Protein AF-L0K8V4-F1 (afdb_monomer)

pLDDT: mean 92.6, std 11.15, range [32.69, 98.19]

InterPro domains:
  IPR000182 GNAT domain [PF13508] (3-80)
  IPR000182 GNAT domain [PS51186] (1-91)
  IPR016181 Acyl-CoA N-acyltransferase [SSF55729] (3-84)

Organism: Halobacteroides halobius (strain ATCC 35273 / DSM 5150 / MD-1) (NCBI:txid748449)

Structure (mmCIF, N/CA/C/O backbone):
data_AF-L0K8V4-F1
#
_entry.id   AF-L0K8V4-F1
#
loop_
_atom_site.group_PDB
_atom_site.id
_atom_site.type_symbol
_atom_site.label_atom_id
_atom_site.label_alt_id
_atom_site.label_comp_id
_atom_site.label_asym_id
_atom_site.label_entity_id
_atom_site.label_seq_id
_atom_site.pdbx_PDB_ins_code
_atom_site.Cartn_x
_atom_site.Cartn_y
_atom_site.Cartn_z
_atom_site.occupancy
_atom_site.B_iso_or_equiv
_atom_site.auth_seq_id
_atom_site.auth_comp_id
_atom_site.auth_asym_id
_atom_site.auth_atom_id
_atom_site.pdbx_PDB_model_num
ATOM 1 N N . MET A 1 1 ? 4.064 14.129 -5.882 1.00 91.81 1 MET A N 1
ATOM 2 C CA . MET A 1 1 ? 3.806 13.402 -4.628 1.00 91.81 1 MET A CA 1
ATOM 3 C C . MET A 1 1 ? 2.345 13.597 -4.267 1.00 91.81 1 MET A C 1
ATOM 5 O O . MET A 1 1 ? 1.875 14.726 -4.343 1.00 91.81 1 MET A O 1
ATOM 9 N N . GLU A 1 2 ? 1.640 12.521 -3.945 1.00 95.44 2 GLU A N 1
ATOM 10 C CA . GLU A 1 2 ? 0.217 12.509 -3.590 1.00 95.44 2 GLU A CA 1
ATOM 11 C C . GLU A 1 2 ? 0.039 11.781 -2.256 1.00 95.44 2 GLU A C 1
ATOM 13 O O . GLU A 1 2 ? 0.639 10.729 -2.046 1.00 95.44 2 GLU A O 1
ATOM 18 N N . TRP A 1 3 ? -0.769 12.340 -1.357 1.00 97.50 3 TRP A N 1
ATOM 19 C CA . TRP A 1 3 ? -1.062 11.745 -0.055 1.00 97.50 3 TRP A CA 1
ATOM 20 C C . TRP A 1 3 ? -2.491 11.235 -0.038 1.00 97.50 3 TRP A C 1
ATOM 22 O O . TRP A 1 3 ? -3.430 12.003 -0.242 1.00 97.50 3 TRP A O 1
ATOM 32 N N . LEU A 1 4 ? -2.645 9.948 0.250 1.00 97.69 4 LEU A N 1
ATOM 33 C CA . LEU A 1 4 ? -3.940 9.337 0.499 1.00 97.69 4 LEU A CA 1
ATOM 34 C C . LEU A 1 4 ? -4.049 9.050 1.993 1.00 97.69 4 LEU A C 1
ATOM 36 O O . LEU A 1 4 ? -3.128 8.497 2.603 1.00 97.69 4 LEU A O 1
ATOM 40 N N . VAL A 1 5 ? -5.175 9.437 2.583 1.00 97.75 5 VAL A N 1
ATOM 41 C CA . VAL A 1 5 ? -5.406 9.377 4.027 1.00 97.75 5 VAL A CA 1
ATOM 42 C C . VAL A 1 5 ? -6.765 8.743 4.287 1.00 97.75 5 VAL A C 1
ATOM 44 O O . VAL A 1 5 ? -7.746 9.052 3.613 1.00 97.75 5 VAL A O 1
ATOM 47 N N . VAL A 1 6 ? -6.807 7.838 5.259 1.00 97.38 6 VAL A N 1
ATOM 48 C CA . VAL A 1 6 ? -8.031 7.232 5.776 1.00 97.38 6 VAL A CA 1
ATOM 49 C C . VAL A 1 6 ? -8.349 7.885 7.108 1.00 97.38 6 VAL A C 1
ATOM 51 O O . VAL A 1 6 ? -7.496 7.924 7.999 1.00 97.38 6 VAL A O 1
ATOM 54 N N . TYR A 1 7 ? -9.588 8.344 7.226 1.00 96.6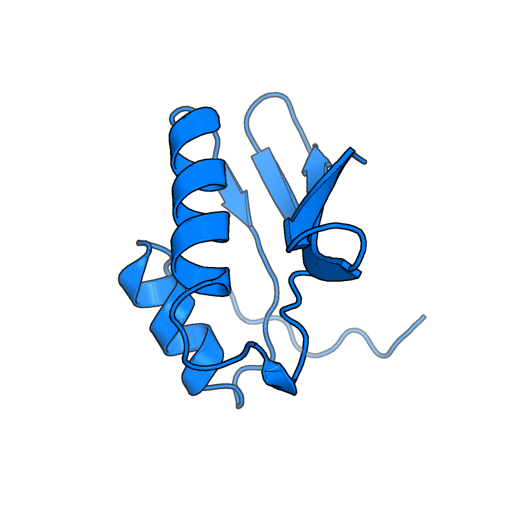9 7 TYR A N 1
ATOM 55 C CA . TYR A 1 7 ? -10.153 8.897 8.446 1.00 96.69 7 TYR A CA 1
ATOM 56 C C . TYR A 1 7 ? -11.155 7.914 9.053 1.00 96.69 7 TYR A C 1
ATOM 58 O O . TYR A 1 7 ? -11.864 7.219 8.316 1.00 96.69 7 TYR A O 1
ATOM 66 N N . ASP A 1 8 ? -11.194 7.863 10.379 1.00 94.31 8 ASP A N 1
ATOM 67 C CA . ASP A 1 8 ? -12.327 7.352 11.149 1.00 94.31 8 ASP A CA 1
ATOM 68 C C . ASP A 1 8 ? -12.890 8.535 11.937 1.00 94.31 8 ASP A C 1
ATOM 70 O O . ASP A 1 8 ? -12.184 9.127 12.752 1.00 94.31 8 ASP A O 1
ATOM 74 N N . GLU A 1 9 ? -14.111 8.946 11.600 1.00 92.38 9 GLU A N 1
ATOM 75 C CA . GLU A 1 9 ? -14.652 10.261 11.963 1.00 92.38 9 GLU A CA 1
ATOM 76 C C . GLU A 1 9 ? -13.693 11.394 11.532 1.00 92.38 9 GLU A C 1
ATOM 78 O O . GLU A 1 9 ? -13.494 11.589 10.331 1.00 92.38 9 GLU A O 1
ATOM 83 N N . ASP A 1 10 ? -13.078 12.100 12.483 1.00 94.38 10 ASP A N 1
ATOM 84 C CA . ASP A 1 10 ? -12.118 13.188 12.238 1.00 94.38 10 ASP A CA 1
ATOM 85 C C . ASP A 1 10 ? -10.654 12.781 12.524 1.00 94.38 10 ASP A C 1
ATOM 87 O O . ASP A 1 10 ? -9.730 13.581 12.352 1.00 94.38 10 ASP A O 1
ATOM 91 N N . GLU A 1 11 ? -10.414 11.531 12.930 1.00 95.62 11 GLU A N 1
ATOM 92 C CA . GLU A 1 11 ? -9.092 11.027 13.310 1.00 95.62 11 GLU A CA 1
ATOM 93 C C . GLU A 1 11 ? -8.399 10.311 12.146 1.00 95.62 11 GLU A C 1
ATOM 95 O O . GLU A 1 11 ? -8.980 9.477 11.447 1.00 95.62 11 GLU A O 1
ATOM 100 N N . VAL A 1 12 ? -7.109 10.593 11.947 1.00 96.75 12 VAL A N 1
ATOM 101 C 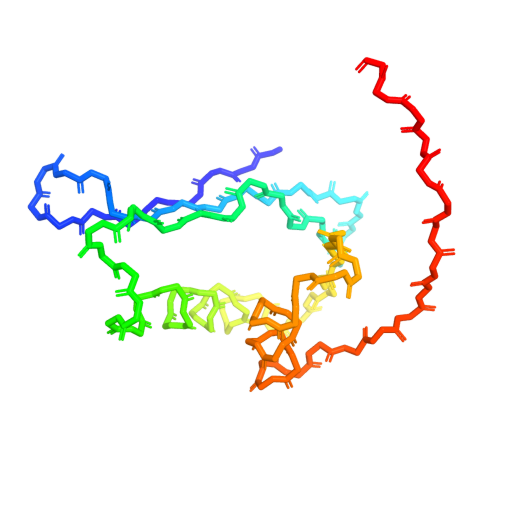CA . VAL A 1 12 ? -6.307 9.915 10.919 1.00 96.75 12 VAL A CA 1
ATOM 102 C C . VAL A 1 12 ? -5.924 8.520 11.401 1.00 96.75 12 VAL A C 1
ATOM 104 O O . VAL A 1 12 ? -5.105 8.359 12.308 1.00 96.75 12 VAL A O 1
ATOM 107 N N . VAL A 1 13 ? -6.444 7.490 10.733 1.00 97.81 13 VAL A N 1
ATOM 108 C CA . VAL A 1 13 ? -6.180 6.088 11.101 1.00 97.81 13 VAL A CA 1
ATOM 109 C C . VAL A 1 13 ? -5.128 5.419 10.225 1.00 97.81 13 VAL A C 1
ATOM 111 O O . VAL A 1 13 ? -4.451 4.484 10.664 1.00 97.81 13 VAL A O 1
ATOM 114 N N . SER A 1 14 ? -4.955 5.873 8.983 1.00 98.00 14 SER A N 1
ATOM 115 C CA . SER A 1 14 ? -3.926 5.346 8.085 1.00 98.00 14 SER A CA 1
ATOM 116 C C . SER A 1 14 ? -3.580 6.343 6.986 1.00 98.00 14 SER A C 1
ATOM 118 O O . SER A 1 14 ? -4.429 7.117 6.558 1.00 98.00 14 SER A O 1
ATOM 120 N N . ASN A 1 15 ? -2.351 6.298 6.486 1.00 98.19 15 ASN A N 1
ATOM 121 C CA . ASN A 1 15 ? -1.908 7.131 5.376 1.00 98.19 15 ASN A CA 1
ATOM 122 C C . ASN A 1 15 ? -0.944 6.361 4.463 1.00 98.19 15 ASN A C 1
ATOM 124 O O . ASN A 1 15 ? -0.319 5.387 4.888 1.00 98.19 15 ASN A O 1
ATOM 128 N N . ILE A 1 16 ? -0.823 6.815 3.219 1.00 98.12 16 ILE A N 1
ATOM 129 C CA . ILE A 1 16 ? 0.190 6.375 2.257 1.00 98.12 16 ILE A CA 1
ATOM 130 C C . ILE A 1 16 ? 0.559 7.538 1.339 1.00 98.12 16 ILE A C 1
ATOM 132 O O . ILE A 1 16 ? -0.281 8.380 1.015 1.00 98.12 16 ILE A O 1
ATOM 136 N N . CYS A 1 17 ? 1.821 7.585 0.932 1.00 98.00 17 CYS A N 1
ATOM 137 C CA . CYS A 1 17 ? 2.333 8.556 -0.016 1.00 98.00 17 CYS A CA 1
ATOM 138 C C . CYS A 1 17 ? 2.680 7.862 -1.336 1.00 98.00 17 CYS A C 1
ATOM 140 O O . CYS A 1 17 ? 3.363 6.835 -1.344 1.00 98.00 17 CYS A O 1
ATOM 142 N N . LEU A 1 18 ? 2.200 8.429 -2.442 1.00 97.56 18 LEU A N 1
ATOM 143 C CA . LEU A 1 18 ? 2.465 7.975 -3.802 1.00 97.56 18 LEU A CA 1
ATOM 144 C C . LEU A 1 18 ? 3.388 8.978 -4.500 1.00 97.56 18 LEU A C 1
ATOM 146 O O . LEU A 1 18 ? 3.040 10.147 -4.717 1.00 97.56 18 LEU A O 1
ATOM 150 N N . GLU A 1 19 ? 4.568 8.522 -4.899 1.00 97.50 19 GLU A N 1
ATOM 151 C CA . GLU A 1 19 ? 5.492 9.300 -5.714 1.00 97.50 19 GLU A CA 1
ATOM 152 C C . GLU A 1 19 ? 5.550 8.732 -7.126 1.00 97.50 19 GLU A C 1
ATOM 154 O O . GLU A 1 19 ? 6.007 7.616 -7.349 1.00 97.50 19 GLU A O 1
AT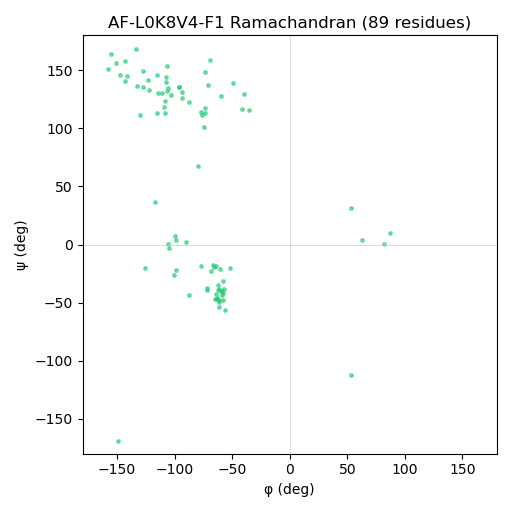OM 159 N N . LYS A 1 20 ? 5.062 9.501 -8.099 1.00 96.75 20 LYS A N 1
ATOM 160 C CA . LYS A 1 20 ? 5.106 9.111 -9.505 1.00 96.75 20 LYS A CA 1
ATOM 161 C C . LYS A 1 20 ? 6.535 9.240 -10.031 1.00 96.75 20 LYS A C 1
ATOM 163 O O . LYS A 1 20 ? 7.056 10.351 -10.088 1.00 96.75 20 LYS A O 1
ATOM 168 N N . VAL A 1 21 ? 7.122 8.122 -10.448 1.00 96.19 21 VAL A N 1
ATOM 169 C CA . VAL A 1 21 ? 8.465 8.066 -11.050 1.00 96.19 21 VAL A CA 1
ATOM 170 C C . VAL A 1 21 ? 8.382 8.290 -12.557 1.00 96.19 21 VAL A C 1
ATOM 172 O O . VAL A 1 21 ? 9.156 9.051 -13.129 1.00 96.19 21 VAL A O 1
ATOM 175 N N . ASP A 1 22 ? 7.407 7.651 -13.202 1.00 95.94 22 ASP A N 1
ATOM 176 C CA . ASP A 1 22 ? 7.158 7.769 -14.636 1.00 95.94 22 ASP A CA 1
ATOM 177 C C . ASP A 1 22 ? 5.658 7.591 -14.951 1.00 95.94 22 ASP A C 1
ATOM 179 O O . ASP A 1 22 ? 4.804 7.599 -14.066 1.00 95.94 22 ASP A O 1
ATOM 183 N N . ASN A 1 23 ? 5.294 7.455 -16.229 1.00 94.00 23 ASN A N 1
ATOM 184 C CA . ASN A 1 23 ? 3.896 7.324 -16.655 1.00 94.00 23 ASN A CA 1
ATOM 185 C C . ASN A 1 23 ? 3.152 6.104 -16.087 1.00 94.00 23 ASN A C 1
ATOM 187 O O . ASN A 1 23 ? 1.919 6.108 -16.079 1.00 94.00 23 ASN A O 1
ATOM 191 N N . ARG A 1 24 ? 3.869 5.071 -15.651 1.00 95.75 24 ARG A N 1
ATOM 192 C CA . ARG A 1 24 ? 3.326 3.802 -15.165 1.00 95.75 24 ARG A CA 1
ATOM 193 C C . ARG A 1 24 ? 3.820 3.425 -13.773 1.00 95.75 24 ARG A C 1
ATOM 195 O O . ARG A 1 24 ? 3.119 2.658 -13.123 1.00 95.75 24 ARG A O 1
ATOM 202 N N . THR A 1 25 ? 4.930 3.970 -13.294 1.00 97.25 25 THR A N 1
ATOM 203 C CA . THR A 1 25 ? 5.552 3.546 -12.032 1.00 97.25 25 THR A CA 1
ATOM 204 C C . THR A 1 25 ? 5.340 4.549 -10.903 1.00 97.25 25 THR A C 1
ATOM 206 O O . THR A 1 25 ? 5.567 5.751 -11.073 1.00 97.25 25 THR A O 1
ATOM 209 N N . TYR A 1 26 ? 4.967 4.036 -9.731 1.00 97.88 26 TYR A N 1
ATOM 210 C CA . TYR A 1 26 ? 4.887 4.780 -8.478 1.00 97.88 26 TYR A CA 1
ATOM 211 C C . TYR A 1 26 ? 5.764 4.135 -7.401 1.00 97.88 26 TYR A C 1
ATOM 213 O O . TYR A 1 26 ? 5.808 2.911 -7.278 1.00 97.88 26 TYR A O 1
ATOM 221 N N . ILE A 1 27 ? 6.412 4.960 -6.582 1.00 97.44 27 ILE A N 1
ATOM 222 C CA . ILE A 1 27 ? 7.015 4.546 -5.315 1.00 97.44 27 ILE A CA 1
ATOM 223 C C . ILE A 1 27 ? 5.999 4.796 -4.198 1.00 97.44 27 ILE A C 1
ATOM 225 O O . ILE A 1 27 ? 5.488 5.908 -4.046 1.00 97.44 27 ILE A O 1
ATOM 229 N N . LEU A 1 28 ? 5.709 3.753 -3.423 1.00 97.31 28 LEU A N 1
ATOM 230 C CA . LEU A 1 2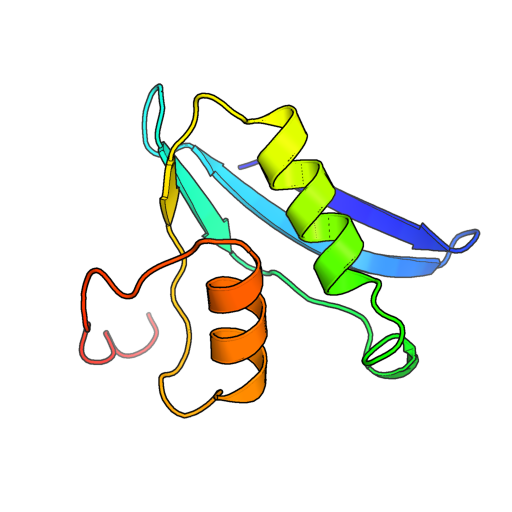8 ? 4.934 3.831 -2.192 1.00 97.31 28 LEU A CA 1
ATOM 231 C C . LEU A 1 28 ? 5.878 4.129 -1.032 1.00 97.31 28 LEU A C 1
ATOM 233 O O . LEU A 1 28 ? 6.804 3.364 -0.754 1.00 97.31 28 LEU A O 1
ATOM 237 N N . SER A 1 29 ? 5.612 5.216 -0.323 1.00 96.31 29 SER A N 1
ATOM 238 C CA . SER A 1 29 ? 6.344 5.583 0.886 1.00 96.31 29 SER A CA 1
ATOM 239 C C . SER A 1 29 ? 5.383 5.981 1.998 1.00 96.31 29 SER A C 1
ATOM 241 O O . SER A 1 29 ? 4.180 6.153 1.785 1.00 96.31 29 SER A O 1
ATOM 243 N N . ASN A 1 30 ? 5.913 6.100 3.217 1.00 96.06 30 ASN A N 1
ATOM 244 C CA . ASN A 1 30 ? 5.164 6.570 4.382 1.00 96.06 30 ASN A CA 1
ATOM 245 C C . ASN A 1 30 ? 3.849 5.807 4.631 1.00 96.06 30 ASN A C 1
ATOM 247 O O . ASN A 1 30 ? 2.889 6.389 5.123 1.00 96.06 30 ASN A O 1
ATOM 251 N N . PHE A 1 31 ? 3.780 4.515 4.286 1.00 96.25 31 PHE A N 1
ATOM 252 C CA . PHE A 1 31 ? 2.589 3.706 4.526 1.00 96.25 31 PHE A CA 1
ATOM 253 C C . PHE A 1 31 ? 2.498 3.320 6.003 1.00 96.25 31 PHE A C 1
ATOM 255 O O . PHE A 1 31 ? 3.306 2.536 6.508 1.00 96.25 31 PHE A O 1
ATOM 262 N N . TYR A 1 32 ? 1.507 3.870 6.698 1.00 95.69 32 TYR A N 1
ATOM 263 C CA . TYR A 1 32 ? 1.356 3.689 8.133 1.00 95.69 32 TYR A CA 1
ATOM 264 C C . TYR A 1 32 ? -0.109 3.542 8.532 1.00 95.69 32 TYR A C 1
ATOM 266 O O . TYR A 1 32 ? -0.999 4.169 7.962 1.00 95.69 32 TYR A O 1
ATOM 274 N N . THR A 1 33 ? -0.352 2.710 9.542 1.00 95.94 33 THR A N 1
ATOM 275 C CA . THR A 1 33 ? -1.633 2.597 10.247 1.00 95.94 33 THR A CA 1
ATOM 276 C C . THR A 1 33 ? -1.376 2.876 11.725 1.00 95.94 33 THR A C 1
ATOM 278 O O . THR A 1 33 ? -0.427 2.317 12.304 1.00 95.94 33 THR A O 1
ATOM 281 N N . ALA A 1 34 ? -2.214 3.730 12.322 1.00 96.31 34 ALA A N 1
ATOM 282 C CA . ALA A 1 34 ? -2.138 4.120 13.726 1.00 96.31 34 ALA A CA 1
ATOM 283 C C . ALA A 1 34 ? -2.014 2.879 14.633 1.00 96.31 34 ALA A C 1
ATOM 285 O O . ALA A 1 34 ? -2.677 1.876 14.365 1.00 96.31 34 ALA A O 1
ATOM 286 N N . PRO A 1 35 ? -1.171 2.879 15.688 1.00 95.12 35 PRO A N 1
ATOM 287 C CA . PRO A 1 35 ? -0.890 1.670 16.465 1.00 95.12 35 PRO A CA 1
ATOM 288 C C . PRO A 1 35 ? -2.136 1.017 17.070 1.00 95.12 35 PRO A C 1
ATOM 290 O O . PRO A 1 35 ? -2.236 -0.208 17.047 1.00 95.12 35 PRO A O 1
ATOM 293 N N . SER A 1 36 ? -3.095 1.823 17.538 1.00 95.62 36 SER A N 1
ATOM 294 C CA . SER A 1 36 ? -4.398 1.381 18.064 1.00 95.62 36 SER A CA 1
ATOM 295 C C . SER A 1 36 ? -5.301 0.731 17.009 1.00 95.62 36 SER A C 1
ATOM 297 O O . SER A 1 36 ? -6.212 -0.022 17.352 1.00 95.62 36 SER A O 1
ATOM 299 N N . GLU A 1 37 ? -5.021 0.980 15.731 1.00 96.00 37 GLU A N 1
ATOM 300 C CA . GLU A 1 37 ? -5.802 0.543 14.572 1.00 96.00 37 GLU A CA 1
ATOM 301 C C . GLU A 1 37 ? -5.156 -0.627 13.810 1.00 96.00 37 GLU A C 1
ATOM 303 O O . GLU A 1 37 ? -5.722 -1.184 12.862 1.00 96.00 37 GLU A O 1
ATOM 308 N N . ARG A 1 38 ? -3.965 -1.065 14.232 1.00 92.12 38 ARG A N 1
ATOM 309 C CA . ARG A 1 38 ? -3.275 -2.211 13.626 1.00 92.12 38 ARG A CA 1
ATOM 310 C C . ARG A 1 38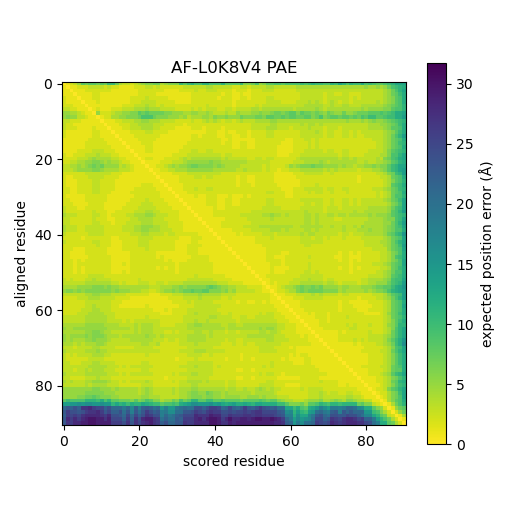 ? -3.995 -3.522 13.921 1.00 92.12 38 ARG A C 1
ATOM 312 O O . ARG A 1 38 ? -4.760 -3.651 14.867 1.00 92.12 38 ARG A O 1
ATOM 319 N N . ASN A 1 39 ? -3.730 -4.527 13.086 1.00 90.81 39 ASN A N 1
ATOM 320 C CA . ASN A 1 39 ? -4.335 -5.865 13.155 1.00 90.81 39 ASN A CA 1
ATOM 321 C C . ASN A 1 39 ? -5.865 -5.912 12.950 1.00 90.81 39 ASN A C 1
ATOM 323 O O . ASN A 1 39 ? -6.435 -6.998 12.962 1.00 90.81 39 ASN A O 1
ATOM 327 N N . LYS A 1 40 ? -6.517 -4.779 12.651 1.00 94.56 40 LYS A N 1
ATOM 328 C CA . LYS A 1 40 ? -7.944 -4.695 12.279 1.00 94.56 40 LYS A CA 1
ATOM 329 C C . LYS A 1 40 ? -8.199 -4.822 10.767 1.00 94.56 40 LYS A C 1
ATOM 331 O O . LYS A 1 40 ? -9.322 -4.693 10.300 1.00 94.56 40 LYS A O 1
ATOM 336 N N . GLY A 1 41 ? -7.147 -5.040 9.972 1.00 93.50 41 GLY A N 1
ATOM 337 C CA . GLY A 1 41 ? -7.231 -5.161 8.510 1.00 93.50 41 GLY A CA 1
ATOM 338 C C . GLY A 1 41 ? -7.267 -3.835 7.737 1.00 93.50 41 GLY A C 1
ATOM 339 O O . GLY A 1 41 ? -7.278 -3.877 6.508 1.00 93.50 41 GLY A O 1
ATOM 340 N N . ILE A 1 42 ? -7.214 -2.685 8.422 1.00 95.19 42 ILE A N 1
ATOM 341 C CA . ILE A 1 42 ? -7.290 -1.341 7.818 1.00 95.19 42 ILE A CA 1
ATOM 342 C C . ILE A 1 42 ? -6.202 -1.137 6.762 1.00 95.19 42 ILE A C 1
ATOM 344 O O . ILE A 1 42 ? -6.532 -0.912 5.603 1.00 95.19 42 ILE A O 1
ATOM 348 N N . GLY A 1 43 ? -4.924 -1.316 7.114 1.00 94.31 43 GLY A N 1
ATOM 349 C CA . GLY A 1 43 ? -3.825 -1.149 6.157 1.00 94.31 43 GLY A CA 1
ATOM 350 C C . GLY A 1 43 ? -3.949 -2.066 4.932 1.00 94.31 43 GLY A C 1
ATOM 351 O O . GLY A 1 43 ? -3.772 -1.619 3.803 1.00 94.31 43 GLY A O 1
ATOM 352 N N . ARG A 1 44 ? -4.341 -3.335 5.123 1.00 95.62 44 ARG A N 1
ATOM 353 C CA . ARG A 1 44 ? -4.559 -4.272 4.006 1.00 95.62 44 ARG A CA 1
ATOM 354 C C . ARG A 1 44 ? -5.669 -3.790 3.079 1.00 95.62 44 ARG A C 1
ATOM 356 O O . ARG A 1 44 ? -5.493 -3.821 1.866 1.00 95.62 44 ARG A O 1
ATOM 363 N N . LYS A 1 45 ? -6.809 -3.391 3.647 1.00 96.62 45 LYS A N 1
ATOM 364 C CA . LYS A 1 45 ? -7.950 -2.894 2.875 1.00 96.62 45 LYS A CA 1
ATOM 365 C C . LYS A 1 45 ? -7.567 -1.619 2.131 1.00 96.62 45 LYS A C 1
ATOM 367 O O . LYS A 1 45 ? -7.820 -1.531 0.940 1.00 96.62 45 LYS A O 1
ATOM 372 N N . PHE A 1 46 ? -6.910 -0.688 2.817 1.00 97.06 46 PHE A N 1
ATOM 373 C CA . PHE A 1 46 ? -6.499 0.583 2.243 1.00 97.06 46 PHE A CA 1
ATOM 374 C C . PHE A 1 46 ? -5.535 0.394 1.070 1.00 97.06 46 PHE A C 1
ATOM 376 O O . PHE A 1 46 ? -5.836 0.839 -0.035 1.00 97.06 46 PHE A O 1
ATOM 383 N N . LEU A 1 47 ? -4.437 -0.341 1.268 1.00 97.19 47 LEU A N 1
ATOM 384 C CA . LEU A 1 47 ? -3.483 -0.594 0.192 1.00 97.19 47 LEU A CA 1
ATOM 385 C C . LEU A 1 47 ? -4.132 -1.379 -0.956 1.00 97.19 47 LEU A C 1
ATOM 387 O O . LEU A 1 47 ? -3.914 -1.043 -2.111 1.00 97.19 47 LEU A O 1
ATOM 391 N N . SER A 1 48 ? -4.991 -2.363 -0.671 1.00 97.31 48 SER A N 1
ATOM 392 C CA . SER A 1 48 ? -5.726 -3.072 -1.727 1.00 97.31 48 SER A CA 1
ATOM 393 C C . SER A 1 48 ? -6.613 -2.142 -2.558 1.00 97.31 48 SER A C 1
ATOM 395 O O . SER A 1 48 ? -6.686 -2.330 -3.768 1.00 97.31 48 SER A O 1
ATOM 397 N N . THR A 1 49 ? -7.285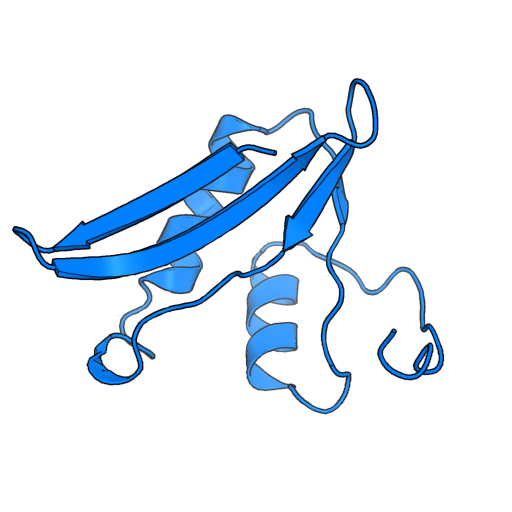 -1.165 -1.940 1.00 97.00 49 THR A N 1
ATOM 398 C CA . THR A 1 49 ? -8.076 -0.163 -2.668 1.00 97.00 49 THR A CA 1
ATOM 399 C C . THR A 1 49 ? -7.178 0.676 -3.570 1.00 97.00 49 THR A C 1
ATOM 401 O O . THR A 1 49 ? -7.462 0.788 -4.757 1.00 97.00 49 THR A O 1
ATOM 404 N N . VAL A 1 50 ? -6.047 1.163 -3.048 1.00 96.38 50 VAL A N 1
ATOM 405 C CA . VAL A 1 50 ? -5.074 1.927 -3.843 1.00 96.38 50 VAL A CA 1
ATOM 406 C C . VAL A 1 50 ? -4.581 1.111 -5.042 1.00 96.38 50 VAL A C 1
ATOM 408 O O . VAL A 1 50 ? -4.607 1.593 -6.164 1.00 96.38 50 VAL A O 1
ATOM 411 N N . LEU A 1 51 ? -4.194 -0.152 -4.862 1.00 96.25 51 LEU A N 1
ATOM 412 C CA . LEU A 1 51 ? -3.742 -0.984 -5.987 1.00 96.25 51 LEU A CA 1
ATO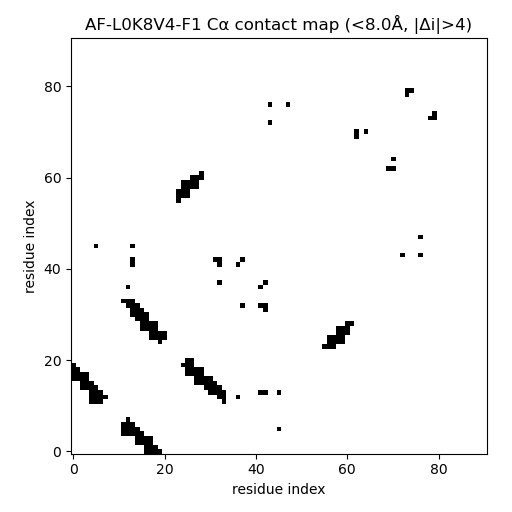M 413 C C . LEU A 1 51 ? -4.842 -1.195 -7.043 1.00 96.25 51 LEU A C 1
ATOM 415 O O . LEU A 1 51 ? -4.549 -1.248 -8.237 1.00 96.25 51 LEU A O 1
ATOM 419 N N . ASN A 1 52 ? -6.104 -1.286 -6.616 1.00 96.00 52 ASN A N 1
ATOM 420 C CA . ASN A 1 52 ? -7.245 -1.452 -7.515 1.00 96.00 52 ASN A CA 1
ATOM 421 C C . ASN A 1 52 ? -7.563 -0.175 -8.309 1.00 96.00 52 ASN A C 1
ATOM 423 O O . ASN A 1 52 ? -7.880 -0.259 -9.495 1.00 96.00 52 ASN A O 1
ATOM 427 N N . ASP A 1 53 ? -7.429 1.004 -7.703 1.00 95.25 53 ASP A N 1
ATOM 428 C CA . ASP A 1 53 ? -7.655 2.279 -8.400 1.00 95.25 53 ASP A CA 1
ATOM 429 C C . ASP A 1 53 ? -6.576 2.545 -9.469 1.00 95.25 53 ASP A C 1
ATOM 431 O O . ASP A 1 53 ? -6.816 3.224 -10.468 1.00 95.25 53 ASP A O 1
ATOM 435 N N . TYR A 1 54 ? -5.406 1.921 -9.309 1.00 92.69 54 TYR A N 1
ATOM 436 C CA . TYR A 1 54 ? -4.229 2.068 -10.165 1.00 92.69 54 TYR A CA 1
ATOM 437 C C . TYR A 1 54 ? -3.834 0.750 -10.864 1.00 92.69 54 TYR A C 1
ATOM 439 O O . TYR A 1 54 ? -2.655 0.466 -11.072 1.00 92.69 54 TYR A O 1
ATOM 447 N N . THR A 1 55 ? -4.811 -0.066 -11.278 1.00 91.62 55 THR A N 1
ATOM 448 C CA . THR A 1 55 ? -4.590 -1.418 -11.858 1.00 91.62 55 THR A CA 1
ATOM 449 C C . THR A 1 55 ? -3.601 -1.524 -13.030 1.00 91.62 55 THR A C 1
ATOM 451 O O . THR A 1 55 ? -3.135 -2.619 -13.338 1.00 91.62 55 THR A O 1
ATOM 454 N N . ARG A 1 56 ? -3.296 -0.427 -13.736 1.00 93.00 56 ARG A N 1
ATOM 455 C CA . ARG A 1 56 ? -2.370 -0.411 -14.889 1.00 93.00 56 ARG A CA 1
ATOM 456 C C . ARG A 1 56 ? -0.961 0.068 -14.534 1.00 93.00 56 ARG A C 1
ATOM 458 O O . ARG A 1 56 ? -0.136 0.231 -15.439 1.00 93.00 56 ARG A O 1
ATOM 465 N N . ASN A 1 57 ? -0.711 0.327 -13.255 1.00 96.44 57 ASN A N 1
ATOM 466 C CA . ASN A 1 57 ? 0.528 0.885 -12.743 1.00 96.44 57 ASN A CA 1
ATOM 467 C C . ASN A 1 57 ? 1.369 -0.168 -12.017 1.00 96.44 57 ASN A C 1
ATOM 469 O O . ASN A 1 57 ? 0.854 -1.139 -11.469 1.00 96.44 57 ASN A O 1
ATOM 473 N N . THR A 1 58 ? 2.678 0.065 -12.008 1.00 96.81 58 THR A N 1
ATOM 474 C CA . THR A 1 58 ? 3.644 -0.692 -11.213 1.00 96.81 58 THR A CA 1
ATOM 475 C C . THR A 1 58 ? 3.917 0.066 -9.923 1.00 96.81 58 THR A C 1
ATOM 477 O O . THR A 1 58 ? 4.144 1.277 -9.951 1.00 96.81 58 THR A O 1
ATOM 480 N N . PHE A 1 59 ? 3.942 -0.651 -8.804 1.00 97.62 59 PHE A N 1
ATOM 481 C CA . PHE A 1 59 ? 4.263 -0.096 -7.496 1.00 97.62 59 PHE A CA 1
ATOM 482 C C . PHE A 1 59 ? 5.568 -0.678 -6.970 1.00 97.62 59 PHE A C 1
ATOM 484 O O . PHE A 1 59 ? 5.741 -1.895 -6.940 1.00 97.62 59 PHE A O 1
ATOM 491 N N . LEU A 1 60 ? 6.463 0.199 -6.526 1.00 97.19 60 LEU A N 1
ATOM 492 C CA . LEU A 1 60 ? 7.705 -0.152 -5.846 1.00 97.19 60 LEU A CA 1
ATOM 493 C C . LEU A 1 60 ? 7.655 0.367 -4.413 1.00 97.19 60 LEU A C 1
ATOM 495 O O . LEU A 1 60 ? 7.078 1.420 -4.149 1.00 97.19 60 LEU A O 1
ATOM 499 N N . LEU A 1 61 ? 8.257 -0.362 -3.482 1.00 96.19 61 LEU A N 1
ATOM 500 C CA . LEU A 1 61 ? 8.402 0.075 -2.098 1.00 96.19 61 LEU A CA 1
ATOM 501 C C . LEU A 1 61 ? 9.661 -0.527 -1.493 1.00 96.19 61 LEU A C 1
ATOM 503 O O . LEU A 1 61 ? 10.113 -1.591 -1.915 1.00 96.19 61 LEU A O 1
ATOM 507 N N . PHE A 1 62 ? 10.176 0.131 -0.462 1.00 94.38 62 PHE A N 1
ATOM 508 C CA . PHE A 1 62 ? 11.276 -0.378 0.346 1.00 94.38 62 PHE A CA 1
ATOM 509 C C . PHE A 1 62 ? 10.746 -0.803 1.711 1.00 94.38 62 PHE A C 1
ATOM 511 O O . PHE A 1 62 ? 9.890 -0.143 2.305 1.00 94.38 62 PHE A O 1
ATOM 518 N N . VAL A 1 63 ? 11.249 -1.924 2.214 1.00 93.50 63 VAL A N 1
ATOM 519 C CA . VAL A 1 63 ? 10.921 -2.423 3.546 1.00 93.50 63 VAL A CA 1
ATOM 520 C C . VAL A 1 63 ? 12.162 -3.051 4.155 1.00 93.50 63 VAL A C 1
ATOM 522 O O . VAL A 1 63 ? 12.910 -3.742 3.468 1.00 93.50 63 VAL A O 1
ATOM 525 N N . ASN A 1 64 ? 12.366 -2.827 5.452 1.00 92.62 64 ASN A N 1
ATOM 526 C CA . ASN A 1 64 ? 13.400 -3.529 6.199 1.00 92.62 64 ASN A CA 1
ATOM 527 C C . ASN A 1 64 ? 13.129 -5.047 6.135 1.00 92.62 64 ASN A C 1
ATOM 529 O O . ASN A 1 64 ? 12.022 -5.499 6.451 1.00 92.62 64 ASN A O 1
ATOM 533 N N . GLU A 1 65 ? 14.131 -5.833 5.731 1.00 92.62 65 GLU A N 1
ATOM 534 C CA . GLU A 1 65 ? 13.984 -7.278 5.518 1.00 92.62 65 GLU A CA 1
ATOM 535 C C . GLU A 1 65 ? 13.641 -8.067 6.794 1.00 92.62 65 GLU A C 1
ATOM 537 O O . GLU A 1 65 ? 13.119 -9.186 6.714 1.00 92.62 65 GLU A O 1
ATOM 542 N N . GLU A 1 66 ? 13.881 -7.494 7.972 1.00 93.75 66 GLU A N 1
ATOM 543 C CA . GLU A 1 66 ? 13.512 -8.059 9.270 1.00 93.75 66 GLU A CA 1
ATOM 544 C C . GLU A 1 66 ? 12.017 -7.894 9.578 1.00 93.75 66 GLU A C 1
ATOM 546 O O . GLU A 1 66 ? 11.462 -8.642 10.387 1.00 93.75 66 GLU A O 1
ATOM 551 N N . ASN A 1 67 ? 11.310 -6.988 8.891 1.00 91.75 67 ASN A N 1
ATOM 552 C CA . ASN A 1 67 ? 9.886 -6.743 9.109 1.00 91.75 67 ASN A CA 1
ATOM 553 C C . ASN A 1 67 ? 9.003 -7.798 8.415 1.00 91.75 67 ASN A C 1
ATOM 555 O O . ASN A 1 67 ? 8.250 -7.523 7.474 1.00 91.75 67 ASN A O 1
ATOM 559 N N . LYS A 1 68 ? 9.078 -9.042 8.906 1.00 93.31 68 LYS A N 1
ATOM 560 C CA . LYS A 1 68 ? 8.367 -10.201 8.337 1.00 93.31 68 LYS A CA 1
ATOM 561 C C . LYS A 1 68 ? 6.849 -10.012 8.285 1.00 93.31 68 LYS A C 1
ATOM 563 O O . LYS A 1 68 ? 6.206 -10.525 7.371 1.00 93.31 68 LYS A O 1
ATOM 568 N N . GLY A 1 69 ? 6.274 -9.269 9.234 1.00 89.50 69 GLY A N 1
ATOM 569 C CA . GLY A 1 69 ? 4.840 -8.970 9.261 1.00 89.50 69 GLY A CA 1
ATOM 570 C C . GLY A 1 69 ? 4.401 -8.123 8.065 1.00 89.50 69 GL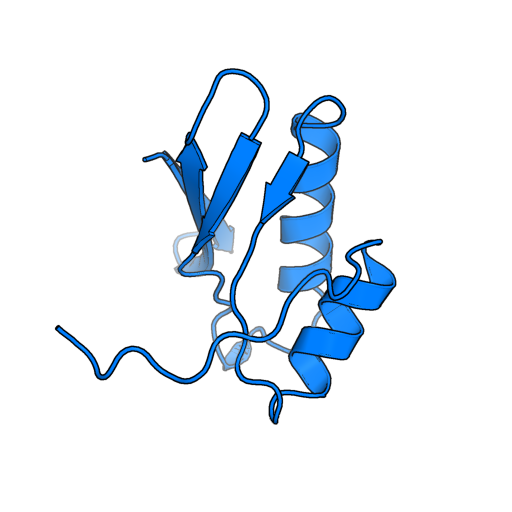Y A C 1
ATOM 571 O O . GLY A 1 69 ? 3.432 -8.466 7.386 1.00 89.50 69 GLY A O 1
ATOM 572 N N . VAL A 1 70 ? 5.150 -7.060 7.767 1.00 90.25 70 VAL A N 1
ATOM 573 C CA . VAL A 1 70 ? 4.874 -6.177 6.627 1.00 90.25 70 VAL A CA 1
ATOM 574 C C . VAL A 1 70 ? 5.202 -6.865 5.297 1.00 90.25 70 VAL A C 1
ATOM 576 O O . VAL A 1 70 ? 4.405 -6.788 4.365 1.00 90.25 70 VAL A O 1
ATOM 579 N N . ILE A 1 71 ? 6.290 -7.637 5.223 1.00 94.31 71 ILE A N 1
ATOM 580 C CA . ILE A 1 71 ? 6.595 -8.460 4.038 1.00 94.31 71 ILE A CA 1
ATOM 581 C C . ILE A 1 71 ? 5.452 -9.448 3.753 1.00 94.31 71 ILE A C 1
ATOM 583 O O . ILE A 1 71 ? 5.005 -9.579 2.616 1.00 94.31 71 ILE A O 1
ATOM 587 N N . SER A 1 72 ? 4.911 -10.106 4.786 1.00 92.69 72 SER A N 1
ATOM 588 C CA . SER A 1 72 ? 3.758 -11.004 4.633 1.00 92.69 72 SER A CA 1
ATOM 589 C C . SER A 1 72 ? 2.514 -10.278 4.108 1.00 92.69 72 SER A C 1
ATOM 591 O O . SER A 1 72 ? 1.771 -10.841 3.301 1.00 92.69 72 SER A O 1
ATOM 593 N N . LEU A 1 73 ? 2.279 -9.036 4.546 1.00 92.56 73 LEU A N 1
ATOM 594 C CA . LEU A 1 73 ? 1.197 -8.199 4.026 1.00 92.56 73 LEU A CA 1
ATOM 595 C C . LEU A 1 73 ? 1.380 -7.923 2.528 1.00 92.56 73 LEU A C 1
ATOM 597 O O . LEU A 1 73 ? 0.438 -8.139 1.768 1.00 92.56 73 LEU A O 1
ATOM 601 N N . TYR A 1 74 ? 2.570 -7.491 2.109 1.00 95.94 74 TYR A N 1
ATOM 602 C CA . TYR A 1 74 ? 2.853 -7.180 0.707 1.00 95.94 74 TYR A CA 1
ATOM 603 C C . TYR A 1 74 ? 2.761 -8.416 -0.192 1.00 95.94 74 TYR A C 1
ATOM 605 O O . TYR A 1 74 ? 2.086 -8.364 -1.219 1.00 95.94 74 TYR A O 1
ATOM 613 N N . ASN A 1 75 ? 3.294 -9.562 0.241 1.00 95.38 75 ASN A N 1
ATOM 614 C CA . ASN A 1 75 ? 3.165 -10.820 -0.501 1.00 95.38 75 ASN A CA 1
ATOM 615 C C . ASN A 1 75 ? 1.692 -11.216 -0.712 1.00 95.38 75 ASN A C 1
ATOM 617 O O . ASN A 1 75 ? 1.302 -11.644 -1.794 1.00 95.38 75 ASN A O 1
ATOM 621 N N . LYS A 1 76 ? 0.829 -11.031 0.301 1.00 94.25 76 LYS A N 1
ATOM 622 C CA . LYS A 1 76 ? -0.623 -11.289 0.183 1.00 94.25 76 LYS A CA 1
ATOM 623 C C . LYS A 1 76 ? -1.339 -10.338 -0.778 1.00 94.25 76 LYS A C 1
ATOM 625 O O . LYS A 1 76 ? -2.470 -10.626 -1.164 1.00 94.25 76 LYS A O 1
ATOM 630 N N . LEU A 1 77 ? -0.721 -9.207 -1.101 1.00 94.94 77 LEU A N 1
ATOM 631 C CA . LEU A 1 77 ? -1.222 -8.209 -2.044 1.00 94.94 77 LEU A CA 1
ATOM 632 C C . LEU A 1 77 ? -0.561 -8.335 -3.427 1.00 94.94 77 LEU A C 1
ATOM 634 O O . LEU A 1 77 ? -0.815 -7.500 -4.287 1.00 94.94 77 LEU A O 1
ATOM 638 N N . GLY A 1 78 ? 0.239 -9.384 -3.652 1.00 95.62 78 GLY A N 1
ATOM 639 C CA . GLY A 1 78 ? 0.847 -9.686 -4.949 1.00 95.62 78 GLY A CA 1
ATOM 640 C C . GLY A 1 78 ? 2.180 -8.988 -5.212 1.00 95.62 78 GLY A C 1
ATOM 641 O O . GLY A 1 78 ? 2.662 -9.035 -6.338 1.00 95.62 78 GLY A O 1
ATOM 642 N N . PHE A 1 79 ? 2.781 -8.349 -4.206 1.00 97.12 79 PHE A N 1
ATOM 643 C CA . PHE A 1 79 ? 4.155 -7.869 -4.329 1.00 97.12 79 PHE A CA 1
ATOM 644 C C . PHE A 1 79 ? 5.139 -9.033 -4.266 1.00 97.12 79 PHE A C 1
ATOM 646 O O . PHE A 1 79 ? 4.938 -10.004 -3.535 1.00 97.12 79 PHE A O 1
ATOM 653 N N . GLU A 1 80 ? 6.248 -8.868 -4.974 1.00 96.62 80 GLU A N 1
ATOM 654 C CA . GLU A 1 80 ? 7.377 -9.786 -4.970 1.00 96.62 80 GLU A CA 1
ATOM 655 C C . GLU A 1 80 ? 8.657 -9.005 -4.665 1.00 96.62 80 GLU A C 1
ATOM 657 O O . GLU A 1 80 ? 8.778 -7.822 -4.989 1.00 96.62 80 GLU A O 1
ATOM 662 N N . ILE A 1 81 ? 9.622 -9.663 -4.022 1.00 95.69 81 ILE A N 1
ATOM 663 C CA . ILE A 1 81 ? 10.940 -9.068 -3.792 1.00 95.69 81 ILE A CA 1
ATOM 664 C C . ILE A 1 81 ? 11.680 -9.063 -5.130 1.00 95.69 81 ILE A C 1
ATOM 666 O O . ILE A 1 81 ? 12.026 -10.126 -5.640 1.00 95.69 81 ILE A O 1
ATOM 670 N N . CYS A 1 82 ? 11.935 -7.878 -5.682 1.00 94.81 82 CYS A N 1
ATOM 671 C CA . CYS A 1 82 ? 12.679 -7.724 -6.933 1.00 94.81 82 CYS A CA 1
ATOM 672 C C . CYS A 1 82 ? 14.159 -7.375 -6.730 1.00 94.81 82 CYS A C 1
ATOM 674 O O . CYS A 1 82 ? 14.956 -7.607 -7.632 1.00 94.81 82 CYS A O 1
ATOM 676 N N . ASP A 1 83 ? 14.527 -6.822 -5.572 1.00 94.50 83 ASP A N 1
ATOM 677 C CA . ASP A 1 83 ? 15.896 -6.402 -5.279 1.00 94.50 83 ASP A CA 1
ATOM 678 C C . ASP A 1 83 ? 16.167 -6.383 -3.765 1.00 94.50 83 ASP A C 1
ATOM 680 O O . ASP A 1 83 ? 15.241 -6.401 -2.944 1.00 94.50 83 ASP A O 1
ATOM 684 N N . LYS A 1 84 ? 17.449 -6.335 -3.403 1.00 92.50 84 LYS A N 1
ATOM 685 C CA . LYS A 1 84 ? 17.941 -6.061 -2.057 1.00 92.50 84 LYS A CA 1
ATOM 686 C C . LYS A 1 84 ? 18.995 -4.967 -2.137 1.00 92.50 84 LYS A C 1
ATOM 688 O O . LYS A 1 84 ? 20.107 -5.190 -2.605 1.00 92.50 84 LYS A O 1
ATOM 693 N N . VAL A 1 85 ? 18.656 -3.803 -1.609 1.00 88.12 85 VAL A N 1
ATOM 694 C CA . VAL A 1 85 ? 19.592 -2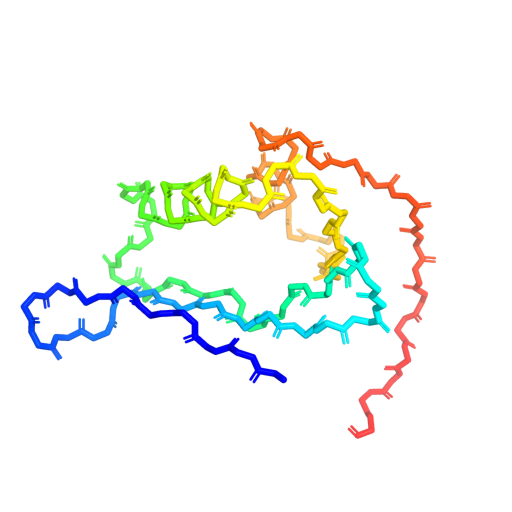.694 -1.433 1.00 88.12 85 VAL A CA 1
ATOM 695 C C . VAL A 1 85 ? 20.182 -2.749 -0.029 1.00 88.12 85 VAL A C 1
ATOM 697 O O . VAL A 1 85 ? 19.452 -2.908 0.947 1.00 88.12 85 VAL A O 1
ATOM 700 N N . LEU A 1 86 ? 21.509 -2.645 0.062 1.00 82.44 86 LEU A N 1
ATOM 701 C CA . LEU A 1 86 ? 22.193 -2.365 1.323 1.00 82.44 86 LEU A CA 1
ATOM 702 C C . LEU A 1 86 ? 21.899 -0.911 1.691 1.00 82.44 86 LEU A C 1
ATOM 704 O O . LEU A 1 86 ? 21.913 -0.067 0.793 1.00 82.44 86 LEU A O 1
ATOM 708 N N . ASP A 1 87 ? 21.606 -0.649 2.968 1.00 65.56 87 ASP A N 1
ATOM 709 C CA . ASP A 1 87 ? 21.253 0.682 3.469 1.00 65.56 87 ASP A CA 1
ATOM 710 C C . ASP A 1 87 ? 22.154 1.755 2.847 1.00 65.56 87 ASP A C 1
ATOM 712 O O . ASP A 1 87 ? 23.370 1.778 3.046 1.00 65.56 87 ASP A O 1
ATOM 716 N N . ILE A 1 88 ? 21.537 2.661 2.089 1.00 60.31 88 ILE A N 1
ATOM 717 C CA . ILE A 1 88 ? 22.118 3.978 1.880 1.00 60.31 88 ILE A CA 1
ATOM 718 C C . ILE A 1 88 ? 21.872 4.662 3.218 1.00 60.31 88 ILE A C 1
ATOM 720 O O . ILE A 1 88 ? 20.731 5.011 3.519 1.00 60.31 88 ILE A O 1
ATOM 724 N N . GLU A 1 89 ? 22.904 4.733 4.062 1.00 48.09 89 GLU A N 1
ATOM 725 C CA . GLU A 1 89 ? 22.853 5.466 5.327 1.00 48.09 89 GLU A CA 1
ATOM 726 C C . GLU A 1 89 ? 22.087 6.783 5.132 1.00 48.09 89 GLU A C 1
ATOM 728 O O . GLU A 1 89 ? 22.352 7.516 4.177 1.00 48.09 89 GLU A O 1
ATOM 733 N N . ASN A 1 90 ? 21.110 7.023 6.016 1.00 39.16 90 ASN A N 1
ATOM 734 C CA . ASN A 1 90 ? 20.251 8.206 6.048 1.00 39.16 90 ASN A CA 1
ATOM 735 C C . ASN A 1 90 ? 21.012 9.475 5.619 1.00 39.16 90 ASN A C 1
ATOM 737 O O . ASN A 1 90 ? 21.935 9.894 6.321 1.00 39.16 90 ASN A O 1
ATOM 741 N N . GLN A 1 91 ? 20.603 10.089 4.505 1.00 32.69 91 GLN A N 1
ATOM 742 C CA . GLN A 1 91 ? 20.882 11.505 4.240 1.00 32.69 91 GLN A CA 1
ATOM 743 C C . GLN A 1 91 ? 19.746 12.359 4.787 1.00 32.69 91 GLN A C 1
ATOM 745 O O . GLN A 1 91 ? 18.573 11.968 4.584 1.00 32.69 91 GLN A O 1
#

Solvent-accessible surface area (backbone atoms only — not comparable to full-atom values): 5747 Å² total; per-residue (Å²): 116,47,79,51,74,44,65,58,91,92,43,79,44,31,37,37,32,43,34,71,76,53,101,46,36,30,39,52,41,77,72,46,52,38,80,94,51,53,95,71,52,51,61,62,54,52,52,52,51,55,51,60,80,41,71,87,48,48,79,44,71,84,74,67,86,82,46,56,70,60,53,52,52,40,46,76,70,72,52,74,90,86,79,85,80,76,82,76,73,89,128

Nearest PDB structures (foldseek):
  8iyo-assembly3_C  TM=9.001E-01  e=1.023E-04  Helicobacter pylori 26695
  8iym-assembly1_A  TM=8.840E-01  e=1.962E-04  Helicobacter pylori 26695
  5jph-assembly2_A  TM=7.900E-01  e=4.014E-04  Staphylococcus aureus subsp. aureus COL
  2ozh-assembly1_A-2  TM=7.567E-01  e=1.383E-03  Xanthomonas campestris pv. campestris
  5i0c-assembly1_A  TM=8.041E-01  e=7.511E-03  Escherichia coli K-12

Secondary structure (DSSP, 8-state):
-EEEEEEETTEEEEEEEEEE-SSSEEEEEEEEE-GGGTTTTHHHHHHHHHHHHTTTSEEEE---TT-HHHHHHHHHTT-------------

Sequence (91 aa):
MEWLVVYDEDEVVSNICLEKVDNRTYILSNFYTAPSERNKGIGRKFLSTVLNDYTRNTFLLFVNEENKGVISLYNKLGFEICDKVLDIENQ

Foldseek 3Di:
DDKDFDDDPNDTFWIWDWDDPDPAETEIPPTDGDPVNPPVCVSLVVVLVVCVVNVRHHYDYDDDPVPVVVVVSCVVSVDDDPDDDDDPPDD

Mean predicted aligned error: 4.07 Å

Radius of gyration: 13.62 Å; Cα contacts (8 Å, |Δi|>4): 100; chains: 1; bounding box: 38×25×35 Å